Protein AF-A0A6L8Q755-F1 (afdb_monomer_lite)

pLDDT: mean 88.33, std 16.34, range [35.62, 98.44]

InterPro domains:
  IPR015422 Pyridoxal phosphate-dependent transferase, small domain [G3DSA:3.90.1150.10] (1-76)
  IPR015424 Pyridoxal phosphate-dependent transferase [SSF53383] (1-72)
  IPR050859 Class-I pyridoxal-phosphate-dependent aminotransferase-like [PTHR42790] (1-72)

Secondary structure (DSSP, 8-state):
--SEEEEE--TT--HHHHHHHHHHTT---EEGGGGSTTS-TTTTEEEEE-TTS-HHHHHHHHHHHHHHHHHHHHHHHHHHHTTSS----TTGGGTGGG-

Organism: NCBI:txid446660

Structure (mmCIF, N/CA/C/O backbone):
data_AF-A0A6L8Q755-F1
#
_entry.id   AF-A0A6L8Q755-F1
#
loop_
_atom_site.group_PDB
_atom_site.id
_atom_site.type_symbol
_atom_site.label_atom_id
_atom_site.label_alt_id
_atom_site.label_comp_id
_atom_site.label_asym_id
_atom_site.label_entity_id
_atom_site.label_seq_id
_atom_site.pdbx_PDB_ins_code
_atom_site.Cartn_x
_atom_site.Cartn_y
_atom_site.Cartn_z
_atom_site.occupancy
_atom_site.B_iso_or_equiv
_atom_site.auth_seq_id
_atom_site.auth_comp_id
_atom_site.auth_asym_id
_atom_site.auth_atom_id
_atom_site.pdbx_PDB_model_num
ATOM 1 N N . GLY A 1 1 ? 10.249 2.691 17.190 1.00 71.19 1 GLY A N 1
ATOM 2 C CA . GLY A 1 1 ? 8.879 3.235 17.074 1.00 71.19 1 GLY A CA 1
ATOM 3 C C . GLY A 1 1 ? 8.840 4.270 15.967 1.00 71.19 1 GLY A C 1
ATOM 4 O O . GLY A 1 1 ? 9.897 4.770 15.607 1.00 71.19 1 GLY A O 1
ATOM 5 N N . GLY A 1 2 ? 7.663 4.567 15.416 1.00 89.00 2 GLY A N 1
ATOM 6 C CA . GLY A 1 2 ? 7.484 5.469 14.273 1.00 89.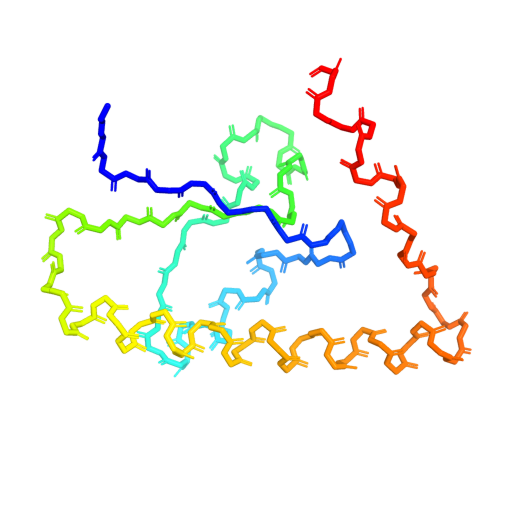00 2 GLY A CA 1
ATOM 7 C C . GLY A 1 2 ? 6.001 5.684 13.959 1.00 89.00 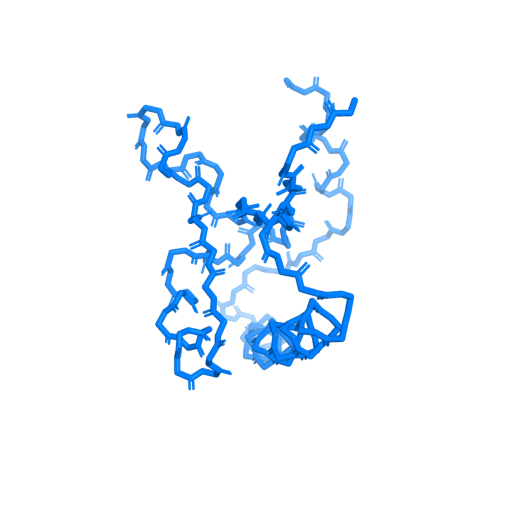2 GLY A C 1
ATOM 8 O O . GLY A 1 2 ? 5.156 5.359 14.786 1.00 89.00 2 GLY A O 1
ATOM 9 N N . MET A 1 3 ? 5.700 6.219 12.774 1.00 94.69 3 MET A N 1
ATOM 10 C CA . MET A 1 3 ? 4.332 6.552 12.330 1.00 94.69 3 MET A CA 1
ATOM 11 C C . MET A 1 3 ? 3.859 5.723 11.127 1.00 94.69 3 MET A C 1
ATOM 13 O O . MET A 1 3 ? 2.757 5.939 10.624 1.00 94.69 3 MET A O 1
ATOM 17 N N . PHE A 1 4 ? 4.713 4.825 10.628 1.00 96.19 4 PHE A N 1
ATOM 18 C CA . PHE A 1 4 ? 4.499 4.116 9.373 1.00 96.19 4 PHE A CA 1
ATOM 19 C C . PHE A 1 4 ? 4.711 2.615 9.522 1.00 96.19 4 PHE A C 1
ATOM 21 O O . PHE A 1 4 ? 5.578 2.180 10.281 1.00 96.19 4 PHE A O 1
ATOM 28 N N . LEU A 1 5 ? 3.953 1.858 8.736 1.00 95.94 5 LEU A N 1
ATOM 29 C CA . LEU A 1 5 ? 4.189 0.451 8.450 1.00 95.94 5 LEU A CA 1
ATOM 30 C C . LEU A 1 5 ? 4.574 0.307 6.979 1.00 95.94 5 LEU A C 1
ATOM 32 O O . LEU A 1 5 ? 4.029 1.004 6.119 1.00 95.94 5 LEU A O 1
ATOM 36 N N . TRP A 1 6 ? 5.510 -0.597 6.713 1.00 97.50 6 TRP A N 1
ATOM 37 C CA . TRP A 1 6 ? 5.836 -1.054 5.370 1.00 97.50 6 TRP A CA 1
ATOM 38 C C . TRP A 1 6 ? 5.198 -2.422 5.168 1.00 97.50 6 TRP A C 1
ATOM 40 O O . TRP A 1 6 ? 5.392 -3.314 5.994 1.00 97.50 6 TRP A O 1
ATOM 50 N N . ILE A 1 7 ? 4.404 -2.564 4.114 1.00 97.62 7 ILE A N 1
ATOM 51 C CA . ILE A 1 7 ? 3.702 -3.804 3.789 1.00 97.62 7 ILE A CA 1
ATOM 52 C C . ILE A 1 7 ? 4.226 -4.283 2.446 1.00 97.62 7 ILE A C 1
ATOM 54 O O . ILE A 1 7 ? 4.177 -3.529 1.478 1.00 97.62 7 ILE A O 1
ATOM 58 N N . THR A 1 8 ? 4.679 -5.532 2.393 1.00 97.44 8 THR A N 1
ATOM 59 C CA . THR A 1 8 ? 5.134 -6.198 1.170 1.00 97.44 8 THR A CA 1
ATOM 60 C C . THR A 1 8 ? 4.129 -7.287 0.805 1.00 97.44 8 THR A C 1
ATOM 62 O O . THR A 1 8 ? 3.856 -8.181 1.605 1.00 97.44 8 THR A O 1
ATOM 65 N N . LEU A 1 9 ? 3.539 -7.184 -0.383 1.00 96.38 9 LEU A N 1
ATOM 66 C CA . LEU A 1 9 ? 2.641 -8.179 -0.972 1.00 96.38 9 LEU A CA 1
ATOM 67 C C . LEU A 1 9 ? 3.443 -9.194 -1.807 1.00 96.38 9 LEU A C 1
ATOM 69 O O . LEU A 1 9 ? 4.643 -8.999 -2.001 1.00 96.38 9 LEU A O 1
ATOM 73 N N . PRO A 1 10 ? 2.831 -10.272 -2.329 1.00 93.31 10 PRO A N 1
ATOM 74 C CA . PRO A 1 10 ? 3.498 -11.127 -3.308 1.00 93.31 10 PRO A CA 1
ATOM 75 C C . PRO A 1 10 ? 4.070 -10.330 -4.490 1.00 93.31 10 PRO A C 1
ATOM 77 O O . PRO A 1 10 ? 3.495 -9.327 -4.910 1.00 93.31 10 PRO A O 1
ATOM 80 N N . ASP A 1 11 ? 5.207 -10.775 -5.013 1.00 90.50 11 ASP A N 1
ATOM 81 C CA . ASP A 1 11 ? 6.001 -10.123 -6.068 1.00 90.50 11 ASP A CA 1
ATOM 82 C C . ASP A 1 11 ? 5.223 -9.795 -7.357 1.00 90.50 11 ASP A C 1
ATOM 84 O O . ASP A 1 11 ? 5.475 -8.774 -7.998 1.00 90.50 11 ASP A O 1
ATOM 88 N N . TYR A 1 12 ? 4.241 -10.622 -7.711 1.00 88.62 12 TYR A N 1
ATOM 89 C CA . TYR A 1 12 ? 3.372 -10.442 -8.872 1.00 88.62 12 TYR A CA 1
ATOM 90 C C . TYR A 1 12 ? 2.341 -9.317 -8.701 1.00 88.62 12 TYR A C 1
ATOM 92 O O . TYR A 1 12 ? 1.664 -8.956 -9.667 1.00 88.62 12 TYR A O 1
ATOM 100 N N . MET A 1 13 ? 2.183 -8.769 -7.493 1.00 93.31 13 MET A N 1
ATOM 101 C CA . MET A 1 13 ? 1.266 -7.664 -7.234 1.00 93.31 13 MET A CA 1
ATOM 102 C C . MET A 1 13 ? 1.921 -6.308 -7.499 1.00 93.31 13 MET A C 1
ATOM 104 O O . MET A 1 13 ? 3.094 -6.076 -7.215 1.00 93.31 13 MET A O 1
ATOM 108 N N . ASP A 1 14 ? 1.113 -5.372 -7.993 1.00 95.19 14 ASP A N 1
ATOM 109 C CA . ASP A 1 14 ? 1.528 -4.003 -8.280 1.00 95.19 14 ASP A CA 1
ATOM 110 C C . ASP A 1 14 ? 0.670 -3.012 -7.484 1.00 95.19 14 ASP A C 1
ATOM 112 O O . ASP A 1 14 ? -0.515 -2.810 -7.767 1.00 95.19 14 ASP A O 1
ATOM 116 N N . THR A 1 15 ? 1.284 -2.404 -6.470 1.00 97.75 15 THR A N 1
ATOM 117 C CA . THR A 1 15 ? 0.618 -1.481 -5.545 1.00 97.75 15 THR A CA 1
ATOM 118 C C . THR A 1 15 ? 0.332 -0.110 -6.149 1.00 97.75 15 THR A C 1
ATOM 120 O O . THR A 1 15 ? -0.612 0.540 -5.696 1.00 97.75 15 THR A O 1
ATOM 123 N N . ASP A 1 16 ? 1.068 0.315 -7.181 1.00 97.12 16 ASP A N 1
ATOM 124 C CA . ASP A 1 16 ? 0.760 1.526 -7.945 1.00 97.12 16 ASP A CA 1
ATOM 125 C C . ASP A 1 16 ? -0.562 1.341 -8.694 1.00 97.12 16 ASP A C 1
ATOM 127 O O . ASP A 1 16 ? -1.467 2.170 -8.600 1.00 97.12 16 ASP A O 1
ATOM 131 N N . SER A 1 17 ? -0.713 0.202 -9.376 1.00 95.69 17 SER A N 1
ATOM 132 C CA . SER A 1 17 ? -1.928 -0.118 -10.132 1.00 95.69 17 SER A CA 1
ATOM 133 C C . SER A 1 17 ? -3.157 -0.373 -9.250 1.00 95.69 17 SER A C 1
ATOM 135 O O . SER A 1 17 ? -4.281 -0.199 -9.705 1.00 95.69 17 SER A O 1
ATOM 137 N N . MET A 1 18 ? -2.960 -0.803 -8.001 1.00 97.00 18 MET A N 1
ATOM 138 C CA . MET A 1 18 ? -4.036 -1.097 -7.043 1.00 97.00 18 MET A CA 1
ATOM 139 C C . MET A 1 18 ? -4.541 0.158 -6.310 1.00 97.00 18 MET A C 1
ATOM 141 O O . MET A 1 18 ? -5.620 0.144 -5.717 1.00 97.00 18 MET A O 1
ATOM 145 N N . LEU A 1 19 ? -3.798 1.271 -6.369 1.00 97.75 19 LEU A N 1
ATOM 146 C CA . LEU A 1 19 ? -4.114 2.471 -5.593 1.00 97.75 19 LEU A CA 1
ATOM 147 C C . LEU A 1 19 ? -5.479 3.074 -5.961 1.00 97.75 19 LEU A C 1
ATOM 149 O O . LEU A 1 19 ? -6.177 3.571 -5.081 1.00 97.75 19 LEU A O 1
ATOM 153 N N . ALA A 1 20 ? -5.876 3.011 -7.235 1.00 96.88 20 ALA A N 1
ATOM 154 C CA . ALA A 1 20 ? -7.176 3.512 -7.682 1.00 96.88 20 ALA A CA 1
ATOM 155 C C . ALA A 1 20 ? -8.344 2.772 -7.000 1.00 96.88 20 ALA A C 1
ATOM 157 O O . ALA A 1 20 ? -9.235 3.409 -6.445 1.00 96.88 20 ALA A O 1
ATOM 158 N N . GLU A 1 21 ? -8.293 1.440 -6.951 1.00 97.00 21 GLU A N 1
ATOM 159 C CA . GLU A 1 21 ? -9.326 0.602 -6.319 1.00 97.00 21 GLU A CA 1
ATOM 160 C C . GLU A 1 21 ? -9.356 0.776 -4.791 1.00 97.00 21 GLU A C 1
ATOM 162 O O . GLU A 1 21 ? -10.422 0.793 -4.165 1.00 97.00 21 GLU A O 1
ATOM 167 N N . ALA A 1 22 ? -8.184 0.962 -4.174 1.00 97.88 22 ALA A N 1
ATOM 168 C CA . ALA A 1 22 ? -8.091 1.295 -2.756 1.00 97.88 22 ALA A CA 1
ATOM 169 C C . ALA A 1 22 ? -8.769 2.642 -2.454 1.00 97.88 22 ALA A C 1
ATOM 171 O O . ALA A 1 22 ? -9.572 2.727 -1.518 1.00 97.88 22 ALA A O 1
ATOM 172 N N . LEU A 1 23 ? -8.506 3.663 -3.281 1.00 97.62 23 LEU A N 1
ATOM 173 C CA . LEU A 1 23 ? -9.111 4.992 -3.161 1.00 97.62 23 LEU A CA 1
ATOM 174 C C . LEU A 1 23 ? -10.632 4.943 -3.317 1.00 97.62 23 LEU A C 1
ATOM 176 O O . LEU A 1 23 ? -11.340 5.549 -2.512 1.00 97.62 23 LEU A O 1
ATOM 180 N N . GLU A 1 24 ? -11.144 4.187 -4.289 1.00 97.75 24 GLU A N 1
ATOM 181 C CA . GLU A 1 24 ? -12.585 3.962 -4.473 1.00 97.75 24 GLU A CA 1
ATOM 182 C C . GLU A 1 24 ? -13.226 3.274 -3.259 1.00 97.75 24 GLU A C 1
ATOM 184 O O . GLU A 1 24 ? -14.3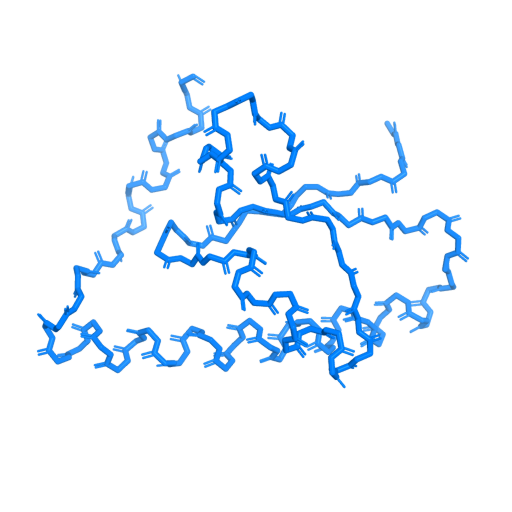55 3.589 -2.878 1.00 97.75 24 GLU A O 1
ATOM 189 N N . SER A 1 25 ? -12.478 2.398 -2.585 1.00 97.38 25 SER A N 1
ATOM 190 C CA . SER A 1 25 ? -12.889 1.767 -1.325 1.00 97.38 25 SER A CA 1
ATOM 191 C C . SER A 1 25 ? -12.761 2.695 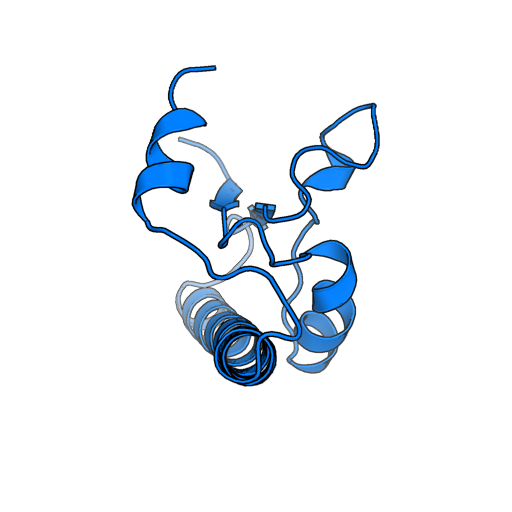-0.104 1.00 97.38 25 SER A C 1
ATOM 193 O O . SER A 1 25 ? -13.132 2.320 1.012 1.00 97.38 25 SER A O 1
ATOM 195 N N . GLY A 1 26 ? -12.270 3.923 -0.284 1.00 96.56 26 GLY A N 1
ATOM 196 C CA . GLY A 1 26 ? -12.089 4.916 0.773 1.00 96.56 26 GLY A CA 1
ATOM 197 C C . GLY A 1 26 ? -10.847 4.684 1.634 1.00 96.56 26 GLY A C 1
ATOM 198 O O . GLY A 1 26 ? -10.855 5.043 2.809 1.00 96.56 26 GLY A O 1
ATOM 199 N N . VAL A 1 27 ? -9.804 4.067 1.075 1.00 97.19 27 VAL A N 1
ATOM 200 C CA . VAL A 1 27 ? -8.493 3.879 1.712 1.00 97.19 27 VAL A CA 1
ATOM 201 C C . VAL A 1 27 ? -7.404 4.439 0.806 1.00 97.19 27 VAL A C 1
ATOM 203 O O . VAL A 1 27 ? -7.503 4.388 -0.411 1.00 97.19 27 VAL A O 1
ATOM 206 N N . THR A 1 28 ? -6.330 4.963 1.385 1.00 96.88 28 THR A N 1
ATOM 207 C CA . THR A 1 28 ? -5.158 5.382 0.612 1.00 96.88 28 THR A CA 1
ATOM 208 C C . THR A 1 28 ? -3.869 4.940 1.289 1.00 96.88 28 THR A C 1
ATOM 210 O O . THR A 1 28 ? -3.821 4.736 2.503 1.00 96.88 28 THR A O 1
ATOM 213 N N . TYR A 1 29 ? -2.819 4.792 0.493 1.00 97.69 29 TYR A N 1
ATOM 214 C CA . TYR A 1 29 ? -1.459 4.486 0.919 1.00 97.69 29 TYR A CA 1
ATOM 215 C C . TYR A 1 29 ? -0.473 5.110 -0.076 1.00 97.69 29 TYR A C 1
ATOM 217 O O . TYR A 1 29 ? -0.871 5.618 -1.123 1.00 97.69 29 TYR A O 1
ATOM 225 N N . VAL A 1 30 ? 0.825 5.079 0.236 1.00 98.06 30 VAL A N 1
ATOM 226 C CA . VAL A 1 30 ? 1.864 5.499 -0.719 1.00 98.06 30 VAL A CA 1
ATOM 227 C C . VAL A 1 30 ? 2.496 4.257 -1.351 1.00 98.06 30 VAL A C 1
ATOM 229 O O . VAL A 1 30 ? 3.041 3.445 -0.595 1.00 98.06 30 VAL A O 1
ATOM 232 N N . PRO A 1 31 ? 2.440 4.085 -2.686 1.00 98.25 31 PRO A N 1
ATOM 233 C CA . PRO A 1 31 ? 3.112 2.981 -3.367 1.00 98.25 31 PRO A CA 1
ATOM 234 C C . PRO A 1 31 ? 4.617 2.960 -3.090 1.00 98.25 31 PRO A C 1
ATOM 236 O O . PRO A 1 31 ? 5.261 4.005 -2.951 1.00 98.25 31 PRO A O 1
ATOM 239 N N . GLY A 1 32 ? 5.185 1.760 -3.000 1.00 98.06 32 GLY A N 1
ATOM 240 C CA . GLY A 1 32 ? 6.574 1.543 -2.608 1.00 98.06 32 GLY A CA 1
ATOM 241 C C . GLY A 1 32 ? 7.578 2.109 -3.607 1.00 98.06 32 GLY A C 1
ATOM 242 O O . GLY A 1 32 ? 8.605 2.643 -3.194 1.00 98.06 32 GLY A O 1
ATOM 243 N N . THR A 1 33 ? 7.245 2.098 -4.899 1.00 97.69 33 THR A N 1
ATOM 244 C CA . THR A 1 33 ? 8.064 2.652 -5.995 1.00 97.69 33 THR A CA 1
ATOM 245 C C . THR A 1 33 ? 8.423 4.123 -5.797 1.00 97.69 33 THR A C 1
ATOM 247 O O . THR A 1 33 ? 9.491 4.554 -6.221 1.00 97.69 33 THR A O 1
ATOM 250 N N . SER A 1 34 ? 7.594 4.885 -5.075 1.00 96.88 34 SER A N 1
ATOM 251 C CA . SER A 1 34 ? 7.860 6.291 -4.741 1.00 96.88 34 SER A CA 1
ATOM 252 C C . SER A 1 34 ? 9.073 6.483 -3.818 1.00 96.88 34 SER A C 1
ATOM 254 O O . SER A 1 34 ? 9.560 7.603 -3.669 1.00 96.88 34 SER A O 1
ATOM 256 N N . PHE A 1 35 ? 9.554 5.413 -3.177 1.00 97.50 35 PHE A N 1
ATOM 257 C CA . PHE A 1 35 ? 10.686 5.436 -2.246 1.00 97.50 35 PHE A CA 1
ATOM 258 C C . PHE A 1 35 ? 11.992 4.920 -2.858 1.00 97.50 35 PHE A C 1
ATOM 260 O O . PHE A 1 35 ? 13.027 4.985 -2.193 1.00 97.50 35 PHE A O 1
ATOM 267 N N . PHE A 1 36 ? 11.971 4.450 -4.109 1.00 96.31 36 PHE A N 1
ATOM 268 C CA . PHE A 1 36 ? 13.151 3.936 -4.799 1.00 96.31 36 PHE A CA 1
ATOM 269 C C . PHE A 1 36 ? 13.492 4.793 -6.031 1.00 96.31 36 PHE A C 1
ATOM 271 O O . PHE A 1 36 ? 12.602 5.115 -6.818 1.00 96.31 36 PHE A O 1
ATOM 278 N N . PRO A 1 37 ? 14.773 5.159 -6.251 1.00 96.12 37 PRO A N 1
ATOM 279 C CA . PRO A 1 37 ? 15.159 6.063 -7.343 1.00 96.12 37 PRO A CA 1
ATOM 280 C C . PRO A 1 37 ? 14.862 5.547 -8.756 1.00 96.12 37 PRO A C 1
ATOM 282 O O . PRO A 1 37 ? 14.794 6.333 -9.696 1.00 96.12 37 PRO A O 1
ATOM 285 N N . ASP A 1 38 ? 14.735 4.233 -8.922 1.00 96.25 38 ASP A N 1
ATOM 286 C CA . ASP A 1 38 ? 14.501 3.591 -10.215 1.00 96.25 38 ASP A CA 1
ATOM 287 C C . ASP A 1 38 ? 13.020 3.575 -10.634 1.00 96.25 38 ASP A C 1
ATOM 289 O O . ASP A 1 38 ? 12.717 3.206 -11.772 1.00 96.25 38 ASP A O 1
ATOM 293 N N . GLY A 1 39 ? 12.103 3.944 -9.727 1.00 92.94 39 GLY A N 1
ATOM 294 C CA . GLY A 1 39 ? 10.655 3.884 -9.934 1.00 92.94 39 GLY A CA 1
ATOM 295 C C . GLY A 1 39 ? 10.122 2.472 -10.207 1.00 92.94 39 GLY A C 1
ATOM 296 O O . GLY A 1 39 ? 9.053 2.327 -10.801 1.00 92.94 39 GLY A O 1
ATOM 297 N N . LYS A 1 40 ? 10.877 1.427 -9.849 1.00 92.56 40 LYS A N 1
ATOM 298 C CA . LYS A 1 40 ? 10.541 0.019 -10.125 1.00 92.56 40 LYS A CA 1
ATOM 299 C C . LYS A 1 40 ? 10.678 -0.862 -8.896 1.00 92.56 40 LYS A C 1
ATOM 301 O O . LYS A 1 40 ? 9.837 -1.737 -8.694 1.00 92.56 40 LYS A O 1
ATOM 306 N N . THR A 1 41 ? 11.728 -0.658 -8.107 1.00 95.50 41 THR A N 1
ATOM 307 C CA . THR A 1 41 ? 11.935 -1.393 -6.862 1.00 95.50 41 THR A CA 1
ATOM 308 C C . THR A 1 41 ? 10.803 -1.062 -5.885 1.00 95.50 41 THR A C 1
ATOM 310 O O . THR A 1 41 ? 10.308 0.063 -5.848 1.00 95.50 41 THR A O 1
ATOM 313 N N . GLY A 1 42 ? 10.334 -2.061 -5.132 1.00 96.44 42 GLY A N 1
ATOM 314 C CA . GLY A 1 42 ? 9.207 -1.897 -4.210 1.00 96.44 42 GLY A CA 1
ATOM 315 C C . GLY A 1 42 ? 7.823 -1.869 -4.874 1.00 96.44 42 GLY A C 1
ATOM 316 O O . GLY A 1 42 ? 6.871 -1.434 -4.233 1.00 96.44 42 GLY A O 1
ATOM 317 N N . ARG A 1 43 ? 7.678 -2.340 -6.124 1.00 97.38 43 ARG A N 1
ATOM 318 C CA . ARG A 1 43 ? 6.391 -2.431 -6.855 1.00 97.38 43 ARG A CA 1
ATOM 319 C C . ARG A 1 43 ? 5.278 -3.136 -6.068 1.00 97.38 43 ARG A C 1
ATOM 321 O O . ARG A 1 43 ? 4.137 -2.675 -6.054 1.00 97.38 43 ARG A O 1
ATOM 328 N N . ASN A 1 44 ? 5.612 -4.225 -5.388 1.00 97.25 44 ASN A N 1
ATOM 329 C CA . ASN A 1 44 ? 4.699 -5.014 -4.558 1.00 97.25 44 ASN A CA 1
ATOM 330 C C . ASN A 1 44 ? 4.564 -4.482 -3.122 1.00 97.25 44 ASN A C 1
ATOM 332 O O . ASN A 1 44 ? 3.949 -5.130 -2.280 1.00 97.25 44 ASN A O 1
ATOM 336 N N . SER A 1 45 ? 5.164 -3.336 -2.810 1.00 98.38 45 SER A N 1
ATOM 337 C CA . SER A 1 45 ? 5.221 -2.807 -1.452 1.00 98.38 45 SER A CA 1
ATOM 338 C C . SER A 1 45 ? 4.466 -1.494 -1.312 1.00 98.38 45 SER A C 1
ATOM 340 O O . SER A 1 45 ? 4.335 -0.742 -2.265 1.00 98.38 45 SER A O 1
ATOM 342 N N . MET A 1 46 ? 3.999 -1.173 -0.110 1.00 98.44 46 MET A N 1
ATOM 343 C CA . MET A 1 46 ? 3.330 0.095 0.186 1.00 98.44 46 MET A CA 1
ATOM 344 C C . MET A 1 46 ? 3.672 0.601 1.587 1.00 98.44 46 MET A C 1
ATOM 346 O O . MET A 1 46 ? 3.927 -0.179 2.508 1.00 98.44 46 MET A O 1
ATOM 350 N N . ARG A 1 47 ? 3.604 1.923 1.773 1.00 98.31 47 ARG A N 1
ATOM 351 C CA . ARG A 1 47 ? 3.722 2.570 3.083 1.00 98.31 47 ARG A CA 1
ATOM 352 C C . ARG A 1 47 ? 2.356 3.030 3.583 1.00 98.31 47 ARG A C 1
ATOM 354 O O . ARG A 1 47 ? 1.700 3.847 2.935 1.00 98.31 47 ARG A O 1
ATOM 361 N N . VAL A 1 48 ? 1.993 2.598 4.787 1.00 97.19 48 VAL A N 1
ATOM 362 C CA . VAL A 1 48 ? 0.759 2.991 5.485 1.00 97.19 48 VAL A CA 1
ATOM 363 C C . VAL A 1 48 ? 1.108 3.863 6.688 1.00 97.19 48 VAL A C 1
ATOM 365 O O . VAL A 1 48 ? 2.044 3.552 7.422 1.00 97.19 48 VAL A O 1
ATOM 368 N N . ASN A 1 49 ? 0.382 4.963 6.893 1.00 96.50 49 ASN A N 1
ATOM 369 C CA . ASN A 1 49 ? 0.502 5.826 8.071 1.00 96.50 49 ASN A CA 1
ATOM 370 C C . ASN A 1 49 ? -0.679 5.587 9.018 1.00 96.50 49 ASN A C 1
ATOM 372 O O . ASN A 1 49 ? -1.808 5.469 8.557 1.00 96.50 49 ASN A O 1
ATOM 376 N N . PHE A 1 50 ? -0.422 5.553 10.325 1.00 94.00 50 PHE A N 1
ATOM 377 C CA . PHE A 1 50 ? -1.462 5.369 11.347 1.00 94.00 50 PHE A CA 1
ATOM 378 C C . PHE A 1 50 ? -1.510 6.503 12.382 1.00 94.00 50 PHE A C 1
ATOM 380 O O . PHE A 1 50 ? -2.289 6.442 13.326 1.00 94.00 50 PHE A O 1
ATOM 387 N N . SER A 1 51 ? -0.667 7.534 12.259 1.00 94.25 51 SER A N 1
ATOM 388 C CA . SER A 1 51 ? -0.438 8.507 13.339 1.00 94.25 51 SER A CA 1
ATOM 389 C C . SER A 1 51 ? -1.576 9.501 13.575 1.00 94.25 51 SER A C 1
ATOM 391 O O . SER A 1 51 ? -1.566 10.172 14.602 1.00 94.25 51 SER A O 1
ATOM 393 N N . PHE A 1 52 ? -2.510 9.639 12.631 1.00 91.31 52 PHE A N 1
ATOM 394 C CA . PHE A 1 52 ? -3.590 10.634 12.693 1.00 91.31 52 PHE A CA 1
ATOM 395 C C . PHE A 1 52 ? -4.997 10.020 12.804 1.00 91.31 52 PHE A C 1
ATOM 397 O O . PHE A 1 52 ? -5.970 10.745 12.979 1.00 91.31 52 PHE A O 1
ATOM 404 N N . GLU A 1 53 ? -5.113 8.694 12.725 1.00 93.62 53 GLU A N 1
ATOM 405 C CA . GLU A 1 53 ? -6.401 7.997 12.658 1.00 93.62 53 GLU A CA 1
ATOM 406 C C . GLU A 1 53 ? -6.790 7.366 13.997 1.00 93.62 53 GLU A C 1
ATOM 408 O O . GLU A 1 53 ? -5.935 7.001 14.809 1.00 93.62 53 GLU A O 1
ATOM 413 N N . THR A 1 54 ? -8.096 7.207 14.232 1.00 96.44 54 THR A N 1
ATOM 414 C CA . THR A 1 54 ? -8.583 6.482 15.416 1.00 96.44 54 T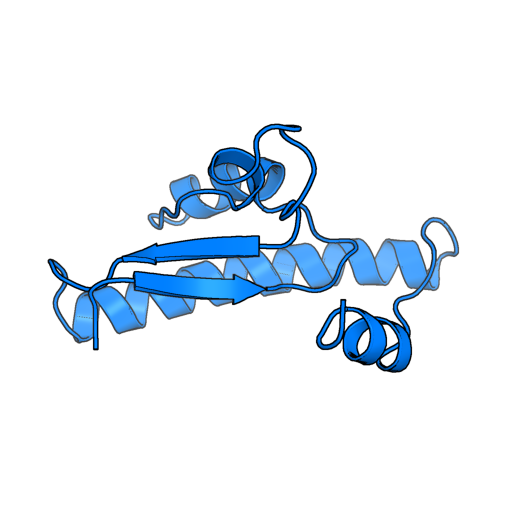HR A CA 1
ATOM 415 C C . THR A 1 54 ? -8.446 4.967 15.223 1.00 96.44 54 THR A C 1
ATOM 417 O O . THR A 1 54 ? -8.451 4.492 14.083 1.00 96.44 54 THR A O 1
ATOM 420 N N . PRO A 1 55 ? -8.372 4.167 16.304 1.00 95.81 55 PRO A N 1
ATOM 421 C CA . PRO A 1 55 ? -8.330 2.706 16.199 1.00 95.81 55 PRO A CA 1
ATOM 422 C C . PRO A 1 55 ? -9.482 2.106 15.376 1.00 95.81 55 PRO A C 1
ATOM 424 O O . PRO A 1 55 ? -9.287 1.142 14.634 1.00 95.81 55 PRO A O 1
ATOM 427 N N . GLU A 1 56 ? -10.676 2.689 15.464 1.00 97.56 56 GLU A N 1
ATOM 428 C CA . GLU A 1 56 ? -11.866 2.260 14.726 1.00 97.56 56 GLU A CA 1
ATOM 429 C C . GLU A 1 56 ? -11.735 2.570 13.229 1.00 97.56 56 GLU A C 1
ATOM 431 O O . GLU A 1 56 ? -12.007 1.703 12.398 1.00 97.56 56 GLU A O 1
ATOM 436 N N . SER A 1 57 ? -11.261 3.777 12.891 1.00 96.12 57 SER A N 1
ATOM 437 C CA . SER A 1 57 ? -10.973 4.191 11.510 1.00 96.12 57 SER A CA 1
ATOM 438 C C . SER A 1 57 ? -9.903 3.295 10.883 1.00 96.12 57 SER A C 1
ATOM 440 O O . SER A 1 57 ? -10.096 2.771 9.787 1.00 96.12 57 SER A O 1
ATOM 442 N N . ILE A 1 58 ? -8.823 3.011 11.622 1.00 96.94 58 ILE A N 1
ATOM 443 C CA . ILE A 1 58 ? -7.761 2.089 11.197 1.00 96.94 58 ILE A CA 1
ATOM 444 C C . ILE A 1 58 ? -8.333 0.694 10.935 1.00 96.94 58 ILE A C 1
ATOM 446 O O . ILE A 1 58 ? -8.048 0.103 9.898 1.00 96.94 58 ILE A O 1
ATOM 450 N N . THR A 1 59 ? -9.155 0.168 11.846 1.00 97.75 59 THR A N 1
ATOM 451 C CA . THR A 1 59 ? -9.755 -1.167 11.699 1.00 97.75 59 THR A CA 1
ATOM 452 C C . THR A 1 59 ? -10.590 -1.259 10.421 1.00 97.75 59 THR A C 1
ATOM 454 O O . THR A 1 59 ? -10.437 -2.200 9.641 1.00 97.75 59 THR A O 1
ATOM 457 N N . GLU A 1 60 ? -11.435 -0.261 10.166 1.00 98.06 60 GLU A N 1
ATOM 458 C CA . GLU A 1 60 ? -12.270 -0.212 8.967 1.00 98.06 60 GLU A CA 1
ATOM 459 C C . GLU A 1 60 ? -11.444 -0.008 7.685 1.00 98.06 60 GLU A C 1
ATOM 461 O O . GLU A 1 60 ? -11.709 -0.657 6.669 1.00 98.06 60 GLU A O 1
ATOM 466 N N . ALA A 1 61 ? -10.411 0.835 7.729 1.00 97.44 61 ALA A N 1
ATOM 467 C CA . ALA A 1 61 ? -9.508 1.064 6.607 1.00 97.44 61 ALA A CA 1
ATOM 468 C C . ALA A 1 61 ? -8.728 -0.207 6.240 1.00 97.44 61 ALA A C 1
ATOM 470 O O . ALA A 1 61 ? -8.679 -0.593 5.074 1.00 97.44 61 ALA A O 1
ATOM 471 N N . ILE A 1 62 ? -8.181 -0.922 7.225 1.00 97.81 62 ILE A N 1
ATOM 472 C CA . ILE A 1 62 ? -7.485 -2.190 6.981 1.00 97.81 62 ILE A CA 1
ATOM 473 C C . ILE A 1 62 ? -8.450 -3.255 6.454 1.00 97.81 62 ILE A C 1
ATOM 475 O O . ILE A 1 62 ? -8.090 -3.980 5.531 1.00 97.81 62 ILE A O 1
ATOM 479 N N . ARG A 1 63 ? -9.693 -3.318 6.953 1.00 98.44 63 ARG A N 1
ATOM 480 C CA . ARG A 1 63 ? -10.717 -4.238 6.428 1.00 98.44 63 ARG A CA 1
ATOM 481 C C . ARG A 1 63 ? -11.015 -3.980 4.946 1.00 98.44 63 ARG A C 1
ATOM 483 O O . ARG A 1 63 ? -11.129 -4.922 4.166 1.00 98.44 63 ARG A O 1
ATOM 490 N N . ARG A 1 64 ? -11.150 -2.711 4.551 1.00 98.44 64 ARG A N 1
ATOM 491 C CA . ARG A 1 64 ? -11.361 -2.305 3.150 1.00 98.44 64 ARG A CA 1
ATOM 492 C C . ARG A 1 64 ? -10.149 -2.625 2.281 1.00 98.44 64 ARG A C 1
ATOM 494 O O . ARG A 1 64 ? -10.318 -3.193 1.209 1.00 98.44 64 ARG A O 1
ATOM 501 N N . LEU A 1 65 ? -8.944 -2.323 2.764 1.00 98.25 65 LEU A N 1
ATOM 502 C CA . LEU A 1 65 ? -7.702 -2.626 2.055 1.00 98.25 65 LEU A CA 1
ATOM 503 C C . LEU A 1 65 ? -7.514 -4.133 1.849 1.00 98.25 65 LEU A C 1
ATOM 505 O O . LEU A 1 65 ? -7.166 -4.555 0.752 1.00 98.25 65 LEU A O 1
ATOM 509 N N . ALA A 1 66 ? -7.787 -4.942 2.877 1.00 98.19 66 ALA A N 1
ATOM 510 C CA . ALA A 1 66 ? -7.720 -6.397 2.791 1.00 98.19 66 ALA A CA 1
ATOM 511 C C . ALA A 1 66 ? -8.645 -6.931 1.692 1.00 98.19 66 ALA A C 1
ATOM 513 O O . ALA A 1 66 ? -8.203 -7.721 0.867 1.00 98.19 66 ALA A O 1
ATOM 514 N N . LYS A 1 67 ? -9.881 -6.423 1.612 1.00 98.25 67 LYS A N 1
ATOM 515 C CA . LYS A 1 67 ? -10.824 -6.802 0.554 1.00 98.25 67 LYS A CA 1
ATOM 516 C C . LYS A 1 67 ? -10.283 -6.495 -0.851 1.00 98.25 67 LYS A C 1
ATOM 518 O O . LYS A 1 67 ? -10.357 -7.353 -1.721 1.00 98.25 67 LYS A O 1
ATOM 523 N N . VAL A 1 68 ? -9.709 -5.307 -1.065 1.00 97.81 68 VAL A N 1
ATOM 524 C CA . VAL A 1 68 ? -9.097 -4.937 -2.359 1.00 97.81 68 VAL A CA 1
ATOM 525 C C . VAL A 1 68 ? -7.937 -5.877 -2.706 1.00 97.81 68 VAL A C 1
ATOM 527 O O . VAL A 1 68 ? -7.824 -6.347 -3.837 1.00 97.81 68 VAL A O 1
ATOM 530 N N . ILE A 1 69 ? -7.092 -6.203 -1.723 1.00 97.12 69 ILE A N 1
ATOM 531 C CA . ILE A 1 69 ? -5.974 -7.138 -1.904 1.00 97.12 69 ILE A CA 1
ATOM 532 C C . ILE A 1 69 ? -6.483 -8.542 -2.249 1.00 97.12 69 ILE A C 1
ATOM 534 O O . ILE A 1 69 ? -5.944 -9.168 -3.158 1.00 97.12 69 ILE A O 1
ATOM 538 N N . GLU A 1 70 ? -7.512 -9.034 -1.560 1.00 96.50 70 GLU A N 1
ATOM 539 C CA . GLU A 1 70 ? -8.123 -10.345 -1.809 1.00 96.50 70 GLU A CA 1
ATOM 540 C C . GLU A 1 70 ? -8.723 -10.434 -3.217 1.00 96.50 70 GLU A C 1
ATOM 542 O O . GLU A 1 70 ? -8.442 -11.387 -3.942 1.00 96.50 70 GLU A O 1
ATOM 547 N N . GLU A 1 71 ? -9.482 -9.420 -3.643 1.00 94.69 71 GLU A N 1
ATOM 548 C CA . GLU A 1 71 ? -10.036 -9.339 -5.001 1.00 94.69 71 GLU A CA 1
ATOM 549 C C . GLU A 1 71 ? -8.924 -9.340 -6.057 1.00 94.69 71 GLU A C 1
ATOM 551 O O . GLU A 1 71 ? -9.017 -10.018 -7.085 1.00 94.69 71 GLU A O 1
ATOM 556 N N . ARG A 1 72 ? -7.820 -8.639 -5.782 1.00 93.31 72 ARG A N 1
ATOM 557 C CA . ARG A 1 72 ? -6.666 -8.619 -6.676 1.00 93.31 72 ARG A CA 1
ATOM 558 C C . ARG A 1 72 ? -5.926 -9.963 -6.703 1.00 93.31 72 ARG A C 1
ATOM 560 O O . ARG A 1 72 ? -5.516 -10.405 -7.775 1.00 93.31 72 ARG A O 1
ATOM 567 N N . GLN A 1 73 ? -5.769 -10.634 -5.564 1.00 92.19 73 GLN A N 1
ATOM 568 C CA . GLN A 1 73 ? -5.170 -11.972 -5.489 1.00 92.19 73 GLN A CA 1
ATOM 569 C C . GLN A 1 73 ? -6.016 -13.024 -6.209 1.00 92.19 73 GLN A C 1
ATOM 571 O O . GLN A 1 73 ? -5.460 -13.895 -6.875 1.00 92.19 73 GLN A O 1
ATOM 576 N N . GLU A 1 74 ? -7.343 -12.933 -6.114 1.00 91.38 74 GLU A N 1
ATOM 577 C CA . GLU A 1 74 ? -8.274 -13.789 -6.850 1.00 91.38 74 GLU A CA 1
ATOM 578 C C . GLU A 1 74 ? -8.035 -13.701 -8.357 1.00 91.38 74 GLU A C 1
ATOM 580 O O . GLU A 1 74 ? -7.856 -14.721 -9.024 1.00 91.38 74 GLU A O 1
ATOM 585 N N . LEU A 1 75 ? -7.958 -12.472 -8.877 1.00 88.06 75 LEU A N 1
ATOM 586 C CA . LEU A 1 75 ? -7.688 -12.216 -10.286 1.00 88.06 75 LEU A CA 1
ATOM 587 C C . LEU A 1 75 ? -6.378 -12.881 -10.728 1.00 88.06 75 LEU A C 1
ATOM 589 O O . LEU A 1 75 ? -6.357 -13.612 -11.718 1.00 88.06 75 LEU A O 1
ATOM 593 N N . TYR A 1 76 ? -5.292 -12.668 -9.979 1.00 87.56 76 TYR A N 1
ATOM 594 C CA . TYR A 1 76 ? -3.998 -13.275 -10.290 1.00 87.56 76 TYR A CA 1
ATOM 595 C C . TYR A 1 76 ? -4.031 -14.798 -10.207 1.00 87.56 76 TYR A C 1
ATOM 597 O O . TYR A 1 76 ? -3.453 -15.458 -11.068 1.00 87.56 76 TYR A O 1
ATOM 605 N N . ARG A 1 77 ? -4.737 -15.373 -9.228 1.00 87.06 77 ARG A N 1
ATOM 606 C CA . ARG A 1 77 ? -4.851 -16.826 -9.083 1.00 87.06 77 ARG A CA 1
ATOM 607 C C . ARG A 1 77 ? -5.461 -17.474 -10.322 1.00 87.06 77 ARG A C 1
ATOM 609 O O . ARG A 1 77 ? -4.905 -18.450 -10.812 1.00 87.06 77 ARG A O 1
ATOM 616 N N . VAL A 1 78 ? -6.524 -16.896 -10.883 1.00 87.38 78 VAL A N 1
ATOM 617 C CA . VAL A 1 78 ? -7.149 -17.397 -12.122 1.00 87.38 78 VAL A CA 1
ATOM 618 C C . VAL A 1 78 ? -6.159 -17.383 -13.298 1.00 87.38 78 VAL A C 1
ATOM 620 O O . VAL A 1 78 ? -6.096 -18.324 -14.095 1.00 87.38 78 VAL A O 1
ATOM 623 N N . PHE A 1 79 ? -5.336 -16.339 -13.408 1.00 86.94 79 PHE A N 1
ATOM 624 C CA . PHE A 1 79 ? -4.308 -16.259 -14.450 1.00 86.94 79 PHE A CA 1
ATOM 625 C C . PHE A 1 79 ? -3.139 -17.227 -14.225 1.00 86.94 79 PHE A C 1
ATOM 627 O O . PHE A 1 79 ? -2.613 -17.785 -15.186 1.00 86.94 79 PHE A O 1
ATOM 634 N N . ILE A 1 80 ? -2.753 -17.467 -12.974 1.00 84.88 80 ILE A N 1
ATOM 635 C CA . ILE A 1 80 ? -1.718 -18.444 -12.621 1.00 84.88 80 ILE A CA 1
ATOM 636 C C . ILE A 1 80 ? -2.205 -19.868 -12.917 1.00 84.88 80 ILE A C 1
ATOM 638 O O . ILE A 1 80 ? -1.500 -20.638 -13.566 1.00 84.88 80 ILE A O 1
ATOM 642 N N . GLU A 1 81 ? -3.426 -20.217 -12.508 1.00 86.31 81 GLU A N 1
ATOM 643 C CA . GLU A 1 81 ? -4.019 -21.542 -12.739 1.00 86.31 81 GLU A CA 1
ATOM 644 C C . 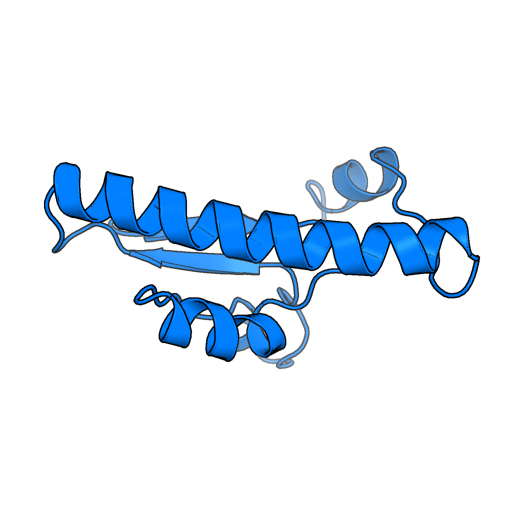GLU A 1 81 ? -4.223 -21.844 -14.231 1.00 86.31 81 GLU A C 1
ATOM 646 O O . GLU A 1 81 ? -4.081 -22.989 -14.660 1.00 86.31 81 GLU A O 1
ATOM 651 N N . SER A 1 82 ? -4.503 -20.820 -15.041 1.00 88.50 82 SER A N 1
ATOM 652 C CA . SER A 1 82 ? -4.578 -20.949 -16.504 1.00 88.50 82 SER A CA 1
ATOM 653 C C . SER A 1 82 ? -3.209 -20.983 -17.199 1.00 88.50 82 SER A C 1
ATOM 655 O O . SER A 1 82 ? -3.151 -21.182 -18.412 1.00 88.50 82 SER A O 1
ATOM 657 N N . GLY A 1 83 ? -2.109 -20.800 -16.459 1.00 82.50 83 GLY A N 1
ATOM 658 C CA . GLY A 1 83 ? -0.748 -20.738 -16.999 1.00 82.50 83 GLY A CA 1
ATOM 659 C C . GLY A 1 83 ? -0.435 -19.449 -17.768 1.00 82.50 83 GLY A C 1
ATOM 660 O O . GLY A 1 83 ? 0.578 -19.384 -18.462 1.00 82.50 83 GLY A O 1
ATOM 661 N N . ALA A 1 84 ? -1.294 -18.429 -17.667 1.00 82.81 84 ALA A N 1
ATOM 662 C CA . ALA A 1 84 ? -1.105 -17.127 -18.304 1.00 82.81 84 ALA A CA 1
ATOM 663 C C . ALA A 1 84 ? -0.081 -16.247 -17.564 1.00 82.81 84 ALA A C 1
ATOM 665 O O . ALA A 1 84 ? 0.504 -15.348 -18.169 1.00 82.81 84 ALA A O 1
ATOM 666 N N . LEU A 1 85 ? 0.145 -16.509 -16.273 1.00 77.38 85 LEU A N 1
ATOM 667 C CA . LEU A 1 85 ? 1.175 -15.876 -15.449 1.00 77.38 85 LEU A CA 1
ATOM 668 C C . LEU A 1 85 ? 2.020 -16.939 -14.730 1.00 77.38 85 LEU A C 1
ATOM 670 O O . LEU A 1 85 ? 1.500 -18.014 -14.417 1.00 77.38 85 LEU A O 1
ATOM 674 N N . PRO A 1 86 ? 3.309 -16.663 -14.451 1.00 73.06 86 PRO A N 1
ATOM 675 C CA . PRO A 1 86 ? 4.122 -17.543 -13.621 1.00 73.06 86 PRO A CA 1
ATOM 676 C C . PRO A 1 86 ? 3.513 -17.652 -12.215 1.00 73.06 86 PRO A C 1
ATOM 678 O O . PRO A 1 86 ? 3.041 -16.663 -11.656 1.00 73.06 86 PRO A O 1
ATOM 681 N N . GLY A 1 87 ? 3.497 -18.864 -11.657 1.00 65.12 87 GLY A N 1
ATOM 682 C CA . GLY A 1 87 ? 3.031 -19.095 -10.292 1.00 65.12 87 GLY A CA 1
ATOM 683 C C . GLY A 1 87 ? 4.013 -18.569 -9.247 1.00 65.12 87 GLY A C 1
ATOM 684 O O . GLY A 1 87 ? 5.212 -18.507 -9.493 1.00 65.12 87 GLY A O 1
ATOM 685 N N . TYR A 1 88 ? 3.487 -18.224 -8.075 1.00 62.53 88 TYR A N 1
ATOM 686 C CA . TYR A 1 88 ? 4.267 -17.776 -6.924 1.00 62.53 88 TYR A CA 1
ATOM 687 C C . TYR A 1 88 ? 4.686 -18.963 -6.052 1.00 62.53 88 TYR A C 1
ATOM 689 O O . TYR A 1 88 ? 3.820 -19.623 -5.466 1.00 62.53 88 TYR A O 1
ATOM 697 N N . ASP A 1 89 ? 5.991 -19.231 -5.933 1.00 57.16 89 ASP A N 1
ATOM 698 C CA . ASP A 1 89 ? 6.522 -20.157 -4.929 1.00 57.16 89 ASP A CA 1
ATOM 699 C C . ASP A 1 89 ? 6.906 -19.372 -3.665 1.00 57.16 89 ASP A C 1
ATOM 701 O O . ASP A 1 89 ? 7.688 -18.425 -3.689 1.00 57.16 89 ASP A O 1
ATOM 705 N N . ARG A 1 90 ? 6.379 -19.790 -2.509 1.00 49.56 90 ARG A N 1
ATOM 706 C CA . ARG A 1 90 ? 6.674 -19.178 -1.201 1.00 49.56 90 ARG A CA 1
ATOM 707 C C . ARG A 1 90 ? 8.177 -19.183 -0.873 1.00 49.56 90 ARG A C 1
ATOM 709 O O . ARG A 1 90 ? 8.601 -18.425 -0.005 1.00 49.56 90 ARG A O 1
ATOM 716 N N . LYS A 1 91 ? 8.977 -20.030 -1.526 1.00 47.88 91 LYS A N 1
ATOM 717 C CA . LYS A 1 91 ? 10.439 -20.057 -1.366 1.00 47.88 91 LYS A CA 1
ATOM 718 C C . LYS A 1 91 ? 11.146 -18.851 -1.983 1.00 47.88 91 LYS A C 1
ATOM 720 O O . LYS A 1 91 ? 12.179 -18.458 -1.446 1.00 47.88 91 LYS A O 1
ATOM 725 N N . ASP A 1 92 ? 10.589 -18.252 -3.033 1.00 50.94 92 ASP A N 1
ATOM 726 C CA . ASP A 1 92 ? 11.202 -17.107 -3.718 1.00 50.94 92 ASP A CA 1
ATOM 727 C C . ASP A 1 92 ? 11.194 -15.857 -2.820 1.00 50.94 92 ASP A C 1
ATOM 729 O O . ASP A 1 92 ? 12.175 -15.121 -2.758 1.00 50.94 92 ASP A O 1
ATOM 733 N N . ALA A 1 93 ? 10.156 -15.701 -1.990 1.00 50.38 93 ALA A N 1
ATOM 734 C CA . ALA A 1 93 ? 10.029 -14.602 -1.027 1.00 50.38 93 ALA A CA 1
ATOM 735 C C . ALA A 1 93 ? 11.091 -14.595 0.088 1.00 50.38 93 ALA A C 1
ATOM 737 O O . ALA A 1 93 ? 11.360 -13.550 0.673 1.00 50.38 93 ALA A O 1
ATOM 738 N N . ALA A 1 94 ? 11.697 -15.745 0.400 1.00 45.22 94 ALA A N 1
ATOM 739 C CA . ALA A 1 94 ? 12.706 -15.852 1.456 1.00 45.22 94 ALA A CA 1
ATOM 740 C C . ALA A 1 94 ? 14.117 -15.435 0.994 1.00 45.22 94 ALA A C 1
ATOM 742 O O . ALA A 1 94 ? 15.006 -15.286 1.832 1.00 45.22 94 ALA A O 1
ATOM 743 N N . MET A 1 95 ? 14.350 -15.271 -0.317 1.00 45.31 95 MET A N 1
ATOM 744 C CA . MET A 1 95 ? 15.662 -14.867 -0.842 1.00 45.31 95 MET A CA 1
ATOM 745 C C . MET A 1 95 ? 15.866 -13.346 -0.880 1.00 45.31 95 MET A C 1
ATOM 747 O O . MET A 1 95 ? 17.013 -12.907 -0.819 1.00 45.31 95 MET A O 1
ATOM 751 N N . ASP A 1 96 ? 14.789 -12.556 -0.886 1.00 48.50 96 ASP A N 1
ATOM 752 C CA . ASP A 1 96 ? 14.856 -11.085 -0.889 1.00 48.50 96 ASP A CA 1
ATOM 753 C C . ASP A 1 96 ? 15.041 -10.468 0.512 1.00 48.50 96 ASP A C 1
ATOM 755 O O . ASP A 1 96 ? 15.373 -9.292 0.629 1.00 48.50 96 ASP A O 1
ATOM 759 N N . GLU A 1 97 ? 14.893 -11.241 1.596 1.00 44.28 97 GLU A N 1
ATOM 760 C CA . GLU A 1 97 ? 15.158 -10.761 2.968 1.00 44.28 97 GLU A CA 1
ATOM 761 C C . GLU A 1 97 ? 16.662 -10.681 3.316 1.00 44.28 97 GLU A C 1
ATOM 763 O O . GLU A 1 97 ? 17.017 -10.167 4.376 1.00 44.28 97 GLU A O 1
ATOM 768 N N . ASN A 1 98 ? 17.555 -11.164 2.439 1.00 36.66 98 ASN A N 1
ATOM 769 C CA . ASN A 1 98 ? 19.007 -11.239 2.673 1.00 36.66 98 ASN A CA 1
ATOM 770 C C . ASN A 1 98 ? 19.869 -10.487 1.634 1.00 36.66 98 ASN A C 1
ATOM 772 O O . ASN A 1 98 ? 21.087 -10.697 1.607 1.00 36.66 98 ASN A O 1
ATOM 776 N N . ALA A 1 99 ? 19.271 -9.642 0.789 1.00 35.62 99 ALA A N 1
ATOM 777 C CA . ALA A 1 99 ? 19.977 -8.842 -0.220 1.00 35.62 99 ALA A CA 1
ATOM 778 C C . ALA A 1 99 ? 20.166 -7.376 0.205 1.00 35.62 99 ALA A C 1
ATOM 780 O O . ALA A 1 99 ? 19.225 -6.789 0.783 1.00 35.62 99 ALA A O 1
#

Sequence (99 aa):
GGMFLWITLPDYMDTDSMLAEALESGVTYVPGTSFFPDGKTGRNSMRVNFSFETPESITEAIRRLAKVIEERQELYRVFIESGALPGYDRKDAAMDENA

Radius of gyration: 14.55 Å; chains: 1; bounding box: 33×32×35 Å

Foldseek 3Di:
DDFKDKDADFPPAFPVVLQVVLVVLVEHWAQQLVVDPVSPPRRRMTMDGDPPDDPVRVVSSVVSVVVSVVVVVVVVVVCCVVVVDPDDDPVVVVVVVPD